Protein AF-A0A4Q5PVK5-F1 (afdb_monomer_lite)

Foldseek 3Di:
DVVLLQVQVVVVVQPDLVSLLLQQLELVSLLVSLVSSVDPHDSVVSSVVSQQSNQLSQLCVLVDDSLVSVLLVVLVRRHLLSLLVLLDPVSLVVSLVSSVVSCVVVVGDRDDSVSSNSSSVSSNVDDRRHDPD

Secondary structure (DSSP, 8-state):
-HHHHHHHHHHTT--SHHHHHHHTSSHHHHHHHHHHH-TTS-HHHHHHHHHHHHHHHHHHTTT--HHHHHHHHHTT--SHHHHGGG-SHHHHHHHHHHHHHHHHHHTPPPPPHHHHHHHHHHHTTS-------

Sequence (133 aa):
MENKFADRLSWFGIKDSESFVKAASTPFKRNLMSFLVGFGNDRQYIKGKINEWAGQADMMRTGVSLNDARLMQLTGVRDAGHMQQYGNPIDKGALYAAMGANAMQYGFYMPSMGTISTAIDKSRTMAPIINWQ

Structure (mmCIF, N/CA/C/O backbone):
data_AF-A0A4Q5PVK5-F1
#
_entry.id   AF-A0A4Q5PVK5-F1
#
loop_
_atom_site.group_PDB
_atom_site.id
_atom_site.type_symbol
_atom_site.label_atom_id
_atom_site.label_alt_id
_atom_site.label_comp_id
_atom_site.label_asym_id
_atom_site.label_entity_id
_atom_site.label_seq_id
_atom_site.pdbx_PDB_ins_code
_atom_site.Cartn_x
_atom_site.Cartn_y
_atom_site.Cartn_z
_atom_site.occupancy
_atom_site.B_iso_or_equiv
_atom_site.auth_seq_id
_atom_site.auth_comp_id
_atom_site.auth_asym_id
_atom_site.auth_atom_id
_atom_site.pdbx_PDB_model_num
ATOM 1 N N . MET A 1 1 ? 12.051 -6.701 -14.965 1.00 56.78 1 MET A N 1
ATOM 2 C CA . MET A 1 1 ? 13.070 -6.224 -13.998 1.00 56.78 1 MET A CA 1
ATOM 3 C C . MET A 1 1 ? 12.588 -6.419 -12.563 1.00 56.78 1 MET A C 1
ATOM 5 O O . MET A 1 1 ? 13.346 -6.940 -11.761 1.00 56.78 1 MET A O 1
ATOM 9 N N . GLU A 1 2 ? 11.319 -6.118 -12.273 1.00 59.22 2 GLU A N 1
ATOM 10 C CA . GLU A 1 2 ? 10.695 -6.303 -10.951 1.00 59.22 2 GLU A CA 1
ATOM 11 C C . GLU A 1 2 ? 10.748 -7.751 -10.432 1.00 59.22 2 GLU A C 1
ATOM 13 O O . GLU A 1 2 ? 11.161 -7.959 -9.296 1.00 59.22 2 GLU A O 1
ATOM 18 N N . ASN A 1 3 ? 10.488 -8.755 -11.281 1.00 62.78 3 ASN A N 1
ATOM 19 C CA . ASN A 1 3 ? 10.617 -10.171 -10.891 1.00 62.78 3 ASN A CA 1
ATOM 20 C C . ASN A 1 3 ? 12.032 -10.521 -10.392 1.00 62.78 3 ASN A C 1
ATOM 22 O O . ASN A 1 3 ? 12.176 -11.208 -9.392 1.00 62.78 3 ASN A O 1
ATOM 26 N N . LYS A 1 4 ? 13.087 -9.946 -10.995 1.00 70.69 4 LYS A N 1
ATOM 27 C CA . LYS A 1 4 ? 14.477 -10.172 -10.553 1.00 70.69 4 LYS A CA 1
ATOM 28 C C . LYS A 1 4 ? 14.768 -9.556 -9.181 1.00 70.69 4 LYS A C 1
ATOM 30 O O . LYS A 1 4 ? 15.666 -10.018 -8.484 1.00 70.69 4 LYS A O 1
ATOM 35 N N . PHE A 1 5 ? 14.057 -8.496 -8.799 1.00 71.69 5 PHE A N 1
ATOM 36 C CA . PHE A 1 5 ? 14.176 -7.906 -7.467 1.00 71.69 5 PHE A CA 1
ATOM 37 C C . PHE A 1 5 ? 13.399 -8.715 -6.431 1.00 71.69 5 PHE A C 1
ATOM 39 O O . PHE A 1 5 ? 13.924 -8.938 -5.345 1.00 71.69 5 PHE A O 1
ATOM 46 N N . ALA A 1 6 ? 12.207 -9.203 -6.783 1.00 68.75 6 ALA A N 1
ATOM 47 C CA . ALA A 1 6 ? 11.440 -10.120 -5.945 1.00 68.75 6 ALA A CA 1
ATOM 48 C C . ALA A 1 6 ? 12.220 -11.419 -5.667 1.00 68.75 6 ALA A C 1
ATOM 50 O O . ALA A 1 6 ? 12.322 -11.830 -4.515 1.00 68.75 6 ALA A O 1
ATOM 51 N N . ASP A 1 7 ? 12.875 -11.995 -6.679 1.00 74.50 7 ASP A N 1
ATOM 52 C CA . ASP A 1 7 ? 13.719 -13.189 -6.521 1.00 74.50 7 ASP A CA 1
ATOM 53 C C . ASP A 1 7 ? 14.911 -12.936 -5.584 1.00 74.50 7 ASP A C 1
ATOM 55 O O . ASP A 1 7 ? 15.224 -13.755 -4.718 1.00 74.50 7 ASP A O 1
ATOM 59 N N . ARG A 1 8 ? 15.555 -11.765 -5.699 1.00 74.94 8 ARG A N 1
ATOM 60 C CA . ARG A 1 8 ? 16.641 -11.354 -4.791 1.00 74.94 8 ARG A CA 1
ATOM 61 C C . ARG A 1 8 ? 16.138 -11.174 -3.360 1.00 74.94 8 ARG A C 1
ATOM 63 O O . ARG A 1 8 ? 16.797 -11.622 -2.434 1.00 74.94 8 ARG A O 1
ATOM 70 N N . LEU A 1 9 ? 14.978 -10.550 -3.168 1.00 75.44 9 LEU A N 1
ATOM 71 C CA . LEU A 1 9 ? 14.362 -10.378 -1.848 1.00 75.44 9 LEU A CA 1
ATOM 72 C C . LEU A 1 9 ? 13.972 -11.723 -1.215 1.00 75.44 9 LEU A C 1
ATOM 74 O 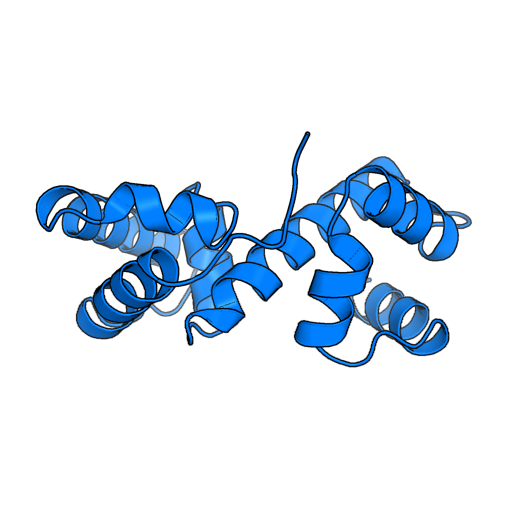O . LEU A 1 9 ? 14.221 -11.931 -0.028 1.00 75.44 9 LEU A O 1
ATOM 78 N N . SER A 1 10 ? 13.450 -12.654 -2.018 1.00 75.88 10 SER A N 1
ATOM 79 C CA . SER A 1 10 ? 13.138 -14.026 -1.602 1.00 75.88 10 SER A CA 1
ATOM 80 C C . SER A 1 10 ? 14.385 -14.790 -1.151 1.00 75.88 10 SER A C 1
ATOM 82 O O . SER A 1 10 ? 14.343 -15.485 -0.133 1.00 75.88 10 SER A O 1
ATOM 84 N N . TRP A 1 11 ? 15.527 -14.589 -1.824 1.00 76.44 11 TRP A N 1
ATOM 85 C CA . TRP A 1 11 ? 16.817 -15.150 -1.401 1.00 76.44 11 TRP A CA 1
ATOM 86 C C . TRP A 1 11 ? 17.251 -14.670 -0.006 1.00 76.44 11 TRP A C 1
ATOM 88 O O . TRP A 1 11 ? 17.826 -15.439 0.759 1.00 76.44 11 TRP A O 1
ATOM 98 N N . PHE A 1 12 ? 16.894 -13.438 0.369 1.00 73.62 12 PHE A N 1
ATOM 99 C CA . PHE A 1 12 ? 17.111 -12.882 1.712 1.00 73.62 12 PHE A CA 1
ATOM 100 C C . PHE A 1 12 ? 15.967 -13.177 2.704 1.00 73.62 12 PHE A C 1
ATOM 102 O O . PHE A 1 12 ? 15.917 -12.583 3.780 1.00 73.62 12 PHE A O 1
ATOM 109 N N . GLY A 1 13 ? 15.051 -14.092 2.371 1.00 74.44 13 GLY A N 1
ATOM 110 C CA . GLY A 1 13 ? 13.998 -14.567 3.274 1.00 74.44 13 GLY A CA 1
ATOM 111 C C . GLY A 1 13 ? 12.703 -13.751 3.270 1.00 74.44 13 GLY A C 1
ATOM 112 O O . GLY A 1 13 ? 11.837 -14.007 4.103 1.00 74.44 13 GLY A O 1
ATOM 113 N N . ILE A 1 14 ? 12.535 -12.807 2.340 1.00 79.75 14 ILE A N 1
ATOM 114 C CA . ILE A 1 14 ? 11.312 -12.004 2.210 1.00 79.75 14 ILE A CA 1
ATOM 115 C C . ILE A 1 14 ? 10.411 -12.639 1.148 1.00 79.75 14 ILE A C 1
ATOM 117 O O . ILE A 1 14 ? 10.673 -12.512 -0.047 1.00 79.75 14 ILE A O 1
ATOM 121 N N . LY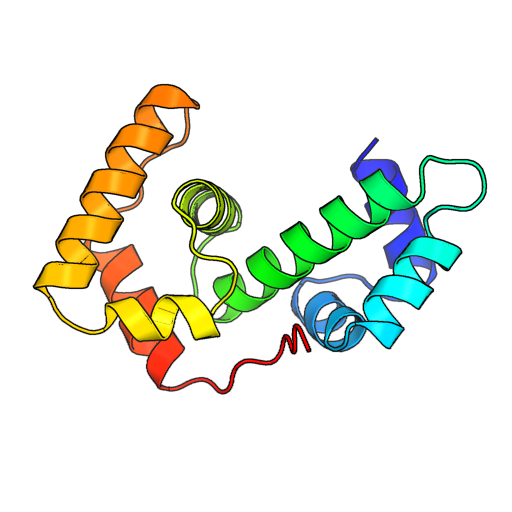S A 1 15 ? 9.370 -13.354 1.587 1.00 78.19 15 LYS A N 1
ATOM 122 C CA . LYS A 1 15 ? 8.556 -14.231 0.718 1.00 78.19 15 LYS A CA 1
ATOM 123 C C . LYS A 1 15 ? 7.112 -13.772 0.533 1.00 78.19 15 LYS A C 1
ATOM 125 O O . LYS A 1 15 ? 6.439 -14.245 -0.377 1.00 78.19 15 LYS A O 1
ATOM 130 N N . ASP A 1 16 ? 6.643 -12.865 1.379 1.00 76.12 16 ASP A N 1
ATOM 131 C CA . ASP A 1 16 ? 5.266 -12.378 1.388 1.00 76.12 16 ASP A CA 1
ATOM 132 C C . ASP A 1 16 ? 5.204 -10.886 1.762 1.00 76.12 16 ASP A C 1
ATOM 134 O O . ASP A 1 16 ? 6.204 -10.260 2.127 1.00 76.12 16 ASP A O 1
ATOM 138 N N . SER A 1 17 ? 4.016 -10.292 1.642 1.00 71.69 17 SER A N 1
ATOM 139 C CA . SER A 1 17 ? 3.792 -8.874 1.940 1.00 71.69 17 SER A CA 1
ATOM 140 C C . SER A 1 17 ? 4.005 -8.542 3.420 1.00 71.69 17 SER A C 1
ATOM 142 O O . SER A 1 17 ? 4.490 -7.458 3.735 1.00 71.69 17 SER A O 1
ATOM 144 N N . GLU A 1 18 ? 3.708 -9.461 4.342 1.00 77.44 18 GLU A N 1
ATOM 145 C CA . GLU A 1 18 ? 3.867 -9.223 5.779 1.00 77.44 18 GLU A CA 1
ATOM 146 C C . GLU A 1 18 ? 5.347 -9.165 6.194 1.00 77.44 18 GLU A C 1
ATOM 148 O O . GLU A 1 18 ? 5.777 -8.233 6.883 1.00 77.44 18 GLU A O 1
ATOM 153 N N . SER A 1 19 ? 6.144 -10.134 5.744 1.00 78.75 19 SER A N 1
ATOM 154 C CA . SER A 1 19 ? 7.597 -10.163 5.924 1.00 78.75 19 SER A CA 1
ATOM 155 C C . SER A 1 19 ? 8.259 -8.968 5.244 1.00 78.75 19 SER A C 1
ATOM 157 O O . SER A 1 19 ? 9.150 -8.352 5.836 1.00 78.75 19 SER A O 1
ATOM 159 N N . PHE A 1 20 ? 7.774 -8.566 4.064 1.00 83.44 20 PHE A N 1
ATOM 160 C CA . PHE A 1 20 ? 8.266 -7.379 3.372 1.00 83.44 20 PHE A CA 1
ATOM 161 C C . PHE A 1 20 ? 8.013 -6.099 4.174 1.00 83.44 20 PHE A C 1
ATOM 163 O O . PHE A 1 20 ? 8.943 -5.323 4.371 1.00 83.44 20 PHE A O 1
ATOM 170 N N . VAL A 1 21 ? 6.804 -5.885 4.704 1.00 81.56 21 VAL A N 1
ATOM 171 C CA . VAL A 1 21 ? 6.471 -4.687 5.503 1.00 81.56 21 VAL A CA 1
ATOM 172 C C . VAL A 1 21 ? 7.341 -4.585 6.758 1.00 81.56 21 VAL A C 1
ATOM 174 O O . VAL A 1 21 ? 7.840 -3.507 7.082 1.00 81.56 21 VAL A O 1
ATOM 177 N N . LYS A 1 22 ? 7.601 -5.706 7.441 1.00 80.88 22 LYS A N 1
ATOM 178 C CA . LYS A 1 22 ? 8.489 -5.741 8.620 1.00 80.88 22 LYS A CA 1
ATOM 179 C C . LYS A 1 22 ? 9.957 -5.488 8.254 1.00 80.88 22 LYS A C 1
ATOM 181 O O . LYS A 1 22 ? 10.677 -4.807 8.997 1.00 80.88 22 LYS A O 1
ATOM 186 N N . ALA A 1 23 ? 10.406 -6.016 7.116 1.00 81.94 23 ALA A N 1
ATOM 187 C CA . ALA A 1 23 ? 11.750 -5.789 6.594 1.00 81.94 23 ALA A CA 1
ATOM 188 C C . ALA A 1 23 ? 11.932 -4.352 6.084 1.00 81.94 23 ALA A C 1
ATOM 190 O O . ALA A 1 23 ? 12.995 -3.775 6.268 1.00 81.94 23 ALA A O 1
ATOM 191 N N . ALA A 1 24 ? 10.890 -3.731 5.536 1.00 83.94 24 ALA A N 1
ATOM 192 C CA . ALA A 1 24 ? 10.910 -2.382 4.977 1.00 83.94 24 ALA A CA 1
ATOM 193 C C . ALA A 1 24 ? 10.414 -1.298 5.957 1.00 83.94 24 ALA A C 1
ATOM 195 O O . ALA A 1 24 ? 10.167 -0.162 5.551 1.00 83.94 24 ALA A O 1
ATOM 196 N N . SER A 1 25 ? 10.277 -1.615 7.248 1.00 83.50 25 SER A N 1
ATOM 197 C CA . SER A 1 25 ? 9.582 -0.757 8.218 1.00 83.50 25 SER A CA 1
ATOM 198 C C . SER A 1 25 ? 10.258 0.598 8.471 1.00 83.50 25 SER A C 1
ATOM 200 O O . SER A 1 25 ? 9.579 1.568 8.784 1.00 83.50 25 SER A O 1
ATOM 202 N N . THR A 1 26 ? 11.583 0.707 8.319 1.00 83.56 26 THR A N 1
ATOM 203 C CA . THR A 1 26 ? 12.343 1.945 8.587 1.00 83.56 26 THR A CA 1
ATOM 204 C C . THR A 1 26 ? 13.194 2.375 7.389 1.00 83.56 26 THR A C 1
ATOM 206 O O . THR A 1 26 ? 13.572 1.523 6.575 1.00 83.56 26 THR A O 1
ATOM 209 N N . PRO A 1 27 ? 13.570 3.668 7.274 1.00 83.50 27 PRO A N 1
ATOM 210 C CA . PRO A 1 27 ? 14.401 4.136 6.163 1.00 83.50 27 PRO A CA 1
ATOM 211 C C . PRO A 1 27 ? 15.752 3.430 6.097 1.00 83.50 27 PRO A C 1
ATOM 213 O O . PRO A 1 27 ? 16.212 3.098 5.006 1.00 83.50 27 PRO A O 1
ATOM 216 N N . PHE A 1 28 ? 16.364 3.149 7.253 1.00 84.62 28 PHE A N 1
ATOM 217 C CA . PHE A 1 28 ? 17.620 2.405 7.330 1.00 84.62 28 PHE A CA 1
ATOM 218 C C . PHE A 1 28 ? 17.487 1.009 6.713 1.00 84.62 28 PHE A C 1
ATOM 220 O O . PHE A 1 28 ? 18.289 0.640 5.856 1.00 84.62 28 PHE A O 1
ATOM 227 N N . LYS A 1 29 ? 16.442 0.255 7.083 1.00 85.56 29 LYS A N 1
ATOM 228 C CA . LYS A 1 29 ? 16.231 -1.087 6.533 1.00 85.56 29 LYS A CA 1
ATOM 229 C C . LYS A 1 29 ? 15.908 -1.050 5.038 1.00 85.56 29 LYS A C 1
ATOM 231 O O . LYS A 1 29 ? 16.468 -1.839 4.286 1.00 85.56 29 LYS A O 1
ATOM 236 N N . ARG A 1 30 ? 15.094 -0.091 4.575 1.00 85.19 30 ARG A N 1
ATOM 237 C CA . ARG A 1 30 ? 14.822 0.102 3.135 1.00 85.19 30 ARG A CA 1
ATOM 238 C C . ARG A 1 30 ? 16.088 0.451 2.354 1.00 85.19 30 ARG A C 1
ATOM 240 O O . ARG A 1 30 ? 16.290 -0.053 1.252 1.00 85.19 30 ARG A O 1
ATOM 247 N N . ASN A 1 31 ? 16.970 1.262 2.939 1.00 83.88 31 ASN A N 1
ATOM 248 C CA . ASN A 1 31 ? 18.272 1.567 2.355 1.00 83.88 31 ASN A CA 1
ATOM 249 C C . ASN A 1 31 ? 19.131 0.299 2.267 1.00 83.88 31 ASN A C 1
ATOM 251 O O . ASN A 1 31 ? 19.622 -0.021 1.188 1.00 83.88 31 ASN A O 1
ATOM 255 N N . LEU A 1 32 ? 19.236 -0.477 3.348 1.00 83.31 32 LEU A N 1
ATOM 256 C CA . LEU A 1 32 ? 19.968 -1.745 3.357 1.00 83.31 32 LEU A CA 1
ATOM 257 C C . LEU A 1 32 ? 19.424 -2.732 2.310 1.00 83.31 32 LEU A C 1
ATOM 259 O O . LEU A 1 32 ? 20.196 -3.300 1.543 1.00 83.31 32 LEU A O 1
ATOM 263 N N . MET A 1 33 ? 18.101 -2.871 2.200 1.00 83.62 33 MET A N 1
ATOM 264 C CA . MET A 1 33 ? 17.461 -3.677 1.155 1.00 83.62 33 MET A CA 1
ATOM 265 C C . MET A 1 33 ? 17.831 -3.183 -0.247 1.00 83.62 33 MET A C 1
ATOM 267 O O . MET A 1 33 ? 18.160 -3.991 -1.111 1.00 83.62 33 MET A O 1
ATOM 271 N N . SER A 1 34 ? 17.848 -1.867 -0.479 1.00 82.94 34 SER A N 1
ATOM 272 C CA . SER A 1 34 ? 18.261 -1.310 -1.774 1.00 82.94 34 SER A CA 1
ATOM 273 C C . SER A 1 34 ? 19.728 -1.610 -2.104 1.00 82.94 34 SER A C 1
ATOM 275 O O . SER A 1 34 ? 20.051 -1.862 -3.263 1.00 82.94 34 SER A O 1
ATOM 277 N N . PHE A 1 35 ? 20.605 -1.669 -1.096 1.00 79.44 35 PHE A N 1
ATOM 278 C CA . PHE A 1 35 ? 21.999 -2.084 -1.261 1.00 79.44 35 PHE A CA 1
ATOM 279 C C . PHE A 1 35 ? 22.118 -3.568 -1.624 1.00 79.44 35 PHE A C 1
ATOM 281 O O . PHE A 1 35 ? 22.849 -3.908 -2.552 1.00 79.44 35 PHE A O 1
ATOM 288 N N . LEU A 1 36 ? 21.379 -4.436 -0.929 1.00 76.31 36 LEU A N 1
ATOM 289 C CA . LEU A 1 36 ? 21.397 -5.886 -1.145 1.00 76.31 36 LEU A CA 1
ATOM 290 C C . LEU A 1 36 ? 20.798 -6.279 -2.502 1.00 76.31 36 LEU A C 1
ATOM 292 O O . LEU A 1 36 ? 21.326 -7.133 -3.209 1.00 76.31 36 LEU A O 1
ATOM 296 N N . VAL A 1 37 ? 19.707 -5.625 -2.896 1.00 76.00 37 VAL A N 1
ATOM 297 C CA . VAL A 1 37 ? 18.991 -5.911 -4.146 1.00 76.00 37 VAL A CA 1
ATOM 298 C C . VAL A 1 37 ? 19.632 -5.196 -5.340 1.00 76.00 37 VAL A C 1
ATOM 300 O O . VAL A 1 37 ? 19.555 -5.690 -6.467 1.00 76.00 37 VAL A O 1
ATOM 303 N N . GLY A 1 38 ? 20.287 -4.055 -5.113 1.00 67.06 38 GLY A N 1
ATOM 304 C CA . GLY A 1 38 ? 20.783 -3.141 -6.143 1.00 67.06 38 GLY A CA 1
ATOM 305 C C . GLY A 1 38 ? 22.266 -3.212 -6.473 1.00 67.06 38 GLY A C 1
ATOM 306 O O . GLY A 1 38 ? 22.783 -2.278 -7.084 1.00 67.06 38 GLY A O 1
ATOM 307 N N . PHE A 1 39 ? 22.968 -4.291 -6.118 1.00 65.56 39 PHE A N 1
ATOM 308 C CA . PHE A 1 39 ? 24.347 -4.483 -6.571 1.00 65.56 39 PHE A CA 1
ATOM 309 C C . PHE A 1 39 ? 24.407 -4.466 -8.116 1.00 65.56 39 PHE A C 1
ATOM 311 O O . PHE A 1 39 ? 23.805 -5.323 -8.771 1.00 65.56 39 PHE A O 1
ATOM 318 N N . GLY A 1 40 ? 25.073 -3.449 -8.682 1.00 63.78 40 GLY A N 1
ATOM 319 C CA . GLY A 1 40 ? 25.249 -3.247 -10.128 1.00 63.78 40 GLY A CA 1
ATOM 320 C C . GLY A 1 40 ? 24.128 -2.506 -10.880 1.00 63.78 40 GLY A C 1
ATOM 321 O O . GLY A 1 40 ? 24.206 -2.429 -12.099 1.00 63.78 40 GLY A O 1
ATOM 322 N N . ASN A 1 41 ? 23.105 -1.965 -10.204 1.00 68.75 41 ASN A N 1
ATOM 323 C CA . ASN A 1 41 ? 21.986 -1.233 -10.828 1.00 68.75 41 ASN A CA 1
ATOM 324 C C . ASN A 1 41 ? 21.796 0.167 -10.212 1.00 68.75 41 ASN A C 1
ATOM 326 O O . ASN A 1 41 ? 22.368 0.465 -9.162 1.00 68.75 41 ASN A O 1
ATOM 330 N N . ASP A 1 42 ? 20.957 1.009 -10.833 1.00 76.88 42 ASP A N 1
ATOM 331 C CA . ASP A 1 42 ? 20.591 2.326 -10.292 1.00 76.88 42 ASP A CA 1
ATOM 332 C C . ASP A 1 42 ? 19.907 2.191 -8.919 1.00 76.88 42 ASP A C 1
ATOM 334 O O . ASP A 1 42 ? 18.756 1.761 -8.780 1.00 76.88 42 ASP A O 1
ATOM 338 N N . ARG A 1 43 ? 20.652 2.564 -7.877 1.00 73.62 43 ARG A N 1
ATOM 339 C CA . ARG A 1 43 ? 20.219 2.464 -6.482 1.00 73.62 43 ARG A CA 1
ATOM 340 C C . ARG A 1 43 ? 19.077 3.416 -6.153 1.00 73.62 43 ARG A C 1
ATOM 342 O O . ARG A 1 43 ? 18.273 3.083 -5.283 1.00 73.62 43 ARG A O 1
ATOM 349 N N . GLN A 1 44 ? 18.985 4.573 -6.812 1.00 78.56 44 GLN A N 1
ATOM 350 C CA . GLN A 1 44 ? 17.898 5.520 -6.552 1.00 78.56 44 GLN A CA 1
ATOM 351 C C . GLN A 1 44 ? 16.571 4.952 -7.046 1.00 78.56 44 GLN A C 1
ATOM 353 O O . GLN A 1 44 ? 15.592 4.944 -6.297 1.00 78.56 44 GLN A O 1
ATOM 358 N N . TYR A 1 45 ? 16.572 4.372 -8.247 1.00 81.50 45 TYR A N 1
ATOM 359 C CA . TYR A 1 45 ? 15.410 3.682 -8.801 1.00 81.50 45 TYR A CA 1
ATOM 360 C C . TYR A 1 45 ? 14.946 2.519 -7.906 1.00 81.50 45 TYR A C 1
ATOM 362 O O . TYR A 1 45 ? 13.766 2.410 -7.570 1.00 81.50 45 TYR A O 1
ATOM 370 N N . ILE A 1 46 ? 15.878 1.678 -7.445 1.00 81.25 46 ILE A N 1
ATOM 371 C CA . ILE A 1 46 ? 15.563 0.522 -6.586 1.00 81.25 46 ILE A CA 1
ATOM 372 C C . ILE A 1 46 ? 15.016 0.963 -5.231 1.00 81.25 46 ILE A C 1
ATOM 374 O O . ILE A 1 46 ? 14.035 0.401 -4.743 1.00 81.25 46 ILE A O 1
ATOM 378 N N . LYS A 1 47 ? 15.618 1.990 -4.625 1.00 83.38 47 LYS A N 1
ATOM 379 C CA . LYS A 1 47 ? 15.116 2.570 -3.379 1.00 83.38 47 LYS A CA 1
ATOM 380 C C . LYS A 1 47 ? 13.703 3.134 -3.559 1.00 83.38 47 LYS A C 1
ATOM 382 O O . LYS A 1 47 ? 12.862 2.921 -2.688 1.00 83.38 47 LYS A O 1
ATOM 387 N N . GLY A 1 48 ? 13.429 3.792 -4.687 1.00 84.00 48 GLY A N 1
ATOM 388 C CA . GLY A 1 48 ? 12.088 4.245 -5.064 1.00 84.00 48 GLY A CA 1
ATOM 389 C C . GLY A 1 48 ? 11.080 3.096 -5.101 1.00 84.00 48 GLY A C 1
ATOM 390 O O . GLY A 1 48 ? 10.058 3.157 -4.422 1.00 84.00 48 GLY A O 1
ATOM 391 N N . LYS A 1 49 ? 11.418 1.994 -5.780 1.00 85.38 49 LYS A N 1
ATOM 392 C CA . LYS A 1 49 ? 10.554 0.806 -5.864 1.00 85.38 49 LYS A CA 1
ATOM 393 C C . LYS A 1 49 ? 10.314 0.126 -4.518 1.00 85.38 49 LYS A C 1
ATOM 395 O O . LYS A 1 49 ? 9.184 -0.237 -4.215 1.00 85.38 49 LYS A O 1
ATOM 400 N N . ILE A 1 50 ? 11.341 0.003 -3.678 1.00 86.62 50 ILE A N 1
ATOM 401 C CA . ILE A 1 50 ? 11.193 -0.557 -2.324 1.00 86.62 50 ILE A CA 1
ATOM 402 C C . ILE A 1 50 ? 10.259 0.311 -1.474 1.00 86.62 50 ILE A C 1
ATOM 404 O O . ILE A 1 50 ? 9.445 -0.227 -0.728 1.00 86.62 50 ILE A O 1
ATOM 408 N N . ASN A 1 51 ? 10.347 1.638 -1.595 1.00 88.50 51 ASN A N 1
ATOM 409 C CA . ASN A 1 51 ? 9.431 2.551 -0.915 1.00 88.50 51 ASN A CA 1
ATOM 410 C C . ASN A 1 51 ? 7.987 2.381 -1.417 1.00 88.50 51 ASN A C 1
ATOM 412 O O . ASN A 1 51 ? 7.081 2.250 -0.598 1.00 88.50 51 ASN A O 1
ATOM 416 N N . GLU A 1 52 ? 7.769 2.333 -2.735 1.00 88.75 52 GLU A N 1
ATOM 417 C CA . GLU A 1 52 ? 6.444 2.071 -3.322 1.00 88.75 52 GLU A CA 1
ATOM 418 C C . GLU A 1 52 ? 5.855 0.758 -2.789 1.00 88.75 52 GLU A C 1
ATOM 420 O O . GLU A 1 52 ? 4.741 0.742 -2.264 1.00 88.75 52 GLU A O 1
ATOM 425 N N . TRP A 1 53 ? 6.622 -0.333 -2.836 1.00 89.25 53 TRP A N 1
ATOM 426 C CA . TRP A 1 53 ? 6.176 -1.642 -2.355 1.00 89.25 53 TRP A CA 1
ATOM 427 C C . TRP A 1 53 ? 5.919 -1.671 -0.853 1.00 89.25 53 TRP A C 1
ATOM 429 O O . TRP A 1 53 ? 4.990 -2.343 -0.419 1.00 89.25 53 TRP A O 1
ATOM 439 N N . ALA A 1 54 ? 6.695 -0.929 -0.059 1.00 89.81 54 ALA A N 1
ATOM 440 C CA . ALA A 1 54 ? 6.493 -0.857 1.387 1.00 89.81 54 ALA A CA 1
ATOM 441 C C . ALA A 1 54 ? 5.136 -0.233 1.703 1.00 89.81 54 ALA A C 1
ATOM 443 O O . ALA A 1 54 ? 4.377 -0.774 2.503 1.00 89.81 54 ALA A O 1
ATOM 444 N N . GLY A 1 55 ? 4.808 0.852 1.003 1.00 89.81 55 GLY A N 1
ATOM 445 C CA . GLY A 1 55 ? 3.507 1.494 1.087 1.00 89.81 55 GLY A CA 1
ATOM 446 C C . GLY A 1 55 ? 2.357 0.600 0.622 1.00 89.81 55 GLY A C 1
ATOM 447 O O . GLY A 1 55 ? 1.361 0.459 1.328 1.00 89.81 55 GLY A O 1
ATOM 448 N N . GLN A 1 56 ? 2.512 -0.064 -0.532 1.00 91.56 56 GLN A N 1
ATOM 449 C CA . GLN A 1 56 ? 1.512 -0.995 -1.078 1.00 91.56 56 GLN A CA 1
ATOM 450 C C . GLN A 1 56 ? 1.234 -2.142 -0.114 1.00 91.56 56 GLN A C 1
ATOM 452 O O . GLN A 1 56 ? 0.081 -2.434 0.193 1.00 91.56 56 GLN A O 1
ATOM 457 N N . ALA A 1 57 ? 2.290 -2.766 0.397 1.00 89.31 57 ALA A N 1
ATOM 458 C CA . ALA A 1 57 ? 2.171 -3.889 1.304 1.00 89.31 57 ALA A CA 1
ATOM 459 C C . ALA A 1 57 ? 1.582 -3.467 2.662 1.00 89.31 57 ALA A C 1
ATOM 461 O O . ALA A 1 57 ? 0.822 -4.236 3.254 1.00 89.31 57 ALA A O 1
ATOM 462 N N . ASP A 1 58 ? 1.851 -2.240 3.128 1.00 88.88 58 ASP A N 1
ATOM 463 C CA . ASP A 1 58 ? 1.207 -1.710 4.331 1.00 88.88 58 ASP A CA 1
ATOM 464 C C . ASP A 1 58 ? -0.297 -1.492 4.123 1.00 88.88 58 ASP A C 1
ATOM 466 O O . ASP A 1 58 ? -1.103 -1.924 4.944 1.00 88.88 58 ASP A O 1
ATOM 470 N N . MET A 1 59 ? -0.698 -0.930 2.977 1.00 90.75 59 MET A N 1
ATOM 471 C CA . MET A 1 59 ? -2.115 -0.786 2.624 1.00 90.75 59 MET A CA 1
ATOM 472 C C . MET A 1 59 ? -2.818 -2.135 2.492 1.00 90.75 59 MET A C 1
ATOM 474 O O . MET A 1 59 ? -3.924 -2.282 3.002 1.00 90.75 59 MET A O 1
ATOM 478 N N . MET A 1 60 ? -2.192 -3.148 1.885 1.00 91.12 60 MET A N 1
ATOM 479 C CA . MET A 1 60 ? -2.793 -4.482 1.726 1.00 91.12 60 MET A CA 1
ATOM 480 C C . MET A 1 60 ? -3.194 -5.130 3.061 1.00 91.12 60 MET A C 1
ATOM 482 O O . MET A 1 60 ? -4.132 -5.925 3.096 1.00 91.12 60 MET A O 1
ATOM 486 N N . ARG A 1 61 ? -2.569 -4.745 4.184 1.00 89.06 61 ARG A N 1
ATOM 487 C CA . ARG A 1 61 ? -2.983 -5.185 5.531 1.00 89.06 61 ARG A CA 1
ATOM 488 C C . ARG A 1 61 ? -4.400 -4.732 5.902 1.00 89.06 61 ARG A C 1
ATOM 490 O O . ARG A 1 61 ? -5.040 -5.363 6.736 1.00 89.06 61 ARG A O 1
ATOM 497 N N . THR A 1 62 ? -4.909 -3.674 5.271 1.00 89.31 62 THR A N 1
ATOM 498 C CA . THR A 1 62 ? -6.289 -3.182 5.441 1.00 89.31 62 THR A CA 1
ATOM 499 C C . THR A 1 62 ? -7.317 -4.006 4.649 1.00 89.31 62 THR A C 1
ATOM 501 O O . THR A 1 62 ? -8.523 -3.838 4.832 1.00 89.31 62 THR A O 1
ATOM 504 N N . GLY A 1 63 ? -6.859 -4.941 3.807 1.00 87.06 63 GLY A N 1
ATOM 505 C CA . GLY A 1 63 ? -7.696 -5.816 2.985 1.00 87.06 63 GLY A CA 1
ATOM 506 C C . GLY A 1 63 ? -7.886 -5.357 1.537 1.00 87.06 63 GLY A C 1
ATOM 507 O O . GLY A 1 63 ? -8.695 -5.953 0.831 1.00 87.06 63 GLY A O 1
ATOM 508 N N . VAL A 1 64 ? -7.168 -4.324 1.085 1.00 90.06 64 VAL A N 1
ATOM 509 C CA . VAL A 1 64 ? -7.151 -3.923 -0.335 1.00 90.06 64 VAL A CA 1
ATOM 510 C C . VAL A 1 64 ? -6.258 -4.844 -1.164 1.00 90.06 64 VAL A C 1
ATOM 512 O O . VAL A 1 64 ? -5.264 -5.379 -0.666 1.00 90.06 64 VAL A O 1
ATOM 515 N N . SER A 1 65 ? -6.590 -5.020 -2.445 1.00 91.19 65 SER A N 1
ATOM 516 C CA . SER A 1 65 ? -5.736 -5.774 -3.366 1.00 91.19 65 SER A CA 1
ATOM 517 C C . SER A 1 65 ? -4.479 -4.976 -3.744 1.00 91.19 65 SER A C 1
ATOM 519 O O . SER A 1 65 ? -4.407 -3.762 -3.553 1.00 91.19 65 SER A O 1
ATOM 521 N N . LEU A 1 66 ? -3.483 -5.641 -4.339 1.00 89.31 66 LEU A N 1
ATOM 522 C CA . LEU A 1 66 ? -2.289 -4.962 -4.856 1.00 89.31 66 LEU A CA 1
ATOM 523 C C . LEU A 1 66 ? -2.634 -3.922 -5.937 1.00 89.31 66 LEU A C 1
ATOM 525 O O . LEU A 1 66 ? -2.010 -2.864 -5.995 1.00 89.31 66 LEU A O 1
ATOM 529 N N . ASN A 1 67 ? -3.626 -4.207 -6.785 1.00 90.88 67 ASN A N 1
ATOM 530 C CA . ASN A 1 67 ? -4.058 -3.270 -7.822 1.00 90.88 67 ASN A CA 1
ATOM 531 C C . ASN A 1 67 ? -4.711 -2.027 -7.213 1.00 90.88 67 ASN A C 1
ATOM 533 O O . ASN A 1 67 ? -4.392 -0.915 -7.628 1.00 90.88 67 ASN A O 1
ATOM 537 N N . ASP A 1 68 ? -5.538 -2.205 -6.184 1.00 93.25 68 ASP A N 1
ATOM 538 C CA . ASP A 1 68 ? -6.164 -1.088 -5.475 1.00 93.25 68 ASP A CA 1
ATOM 539 C C . ASP A 1 68 ? -5.118 -0.255 -4.732 1.00 93.25 68 ASP A C 1
ATOM 541 O O . ASP A 1 68 ? -5.153 0.968 -4.797 1.00 93.25 68 ASP A O 1
ATOM 545 N N . ALA A 1 69 ? -4.139 -0.898 -4.086 1.00 91.69 69 ALA A N 1
ATOM 546 C CA . ALA A 1 69 ? -3.042 -0.209 -3.412 1.00 91.69 69 ALA A CA 1
ATOM 547 C C . ALA A 1 69 ? -2.181 0.607 -4.396 1.00 91.69 69 ALA A C 1
ATOM 549 O O . ALA A 1 69 ? -1.780 1.731 -4.099 1.00 91.69 69 ALA A O 1
ATOM 550 N N . ARG A 1 70 ? -1.921 0.080 -5.599 1.00 92.44 70 ARG A N 1
ATOM 551 C CA . ARG A 1 70 ? -1.242 0.831 -6.670 1.00 92.44 70 ARG A CA 1
ATOM 552 C C . ARG A 1 70 ? -2.064 2.035 -7.113 1.00 92.44 70 ARG A C 1
ATOM 554 O O . ARG A 1 70 ? -1.522 3.131 -7.219 1.00 92.44 70 ARG A O 1
ATOM 561 N N . LEU A 1 71 ? -3.364 1.846 -7.325 1.00 93.44 71 LEU A N 1
ATOM 562 C CA . LEU A 1 71 ? -4.269 2.925 -7.701 1.00 93.44 71 LEU A CA 1
ATOM 563 C C . LEU A 1 71 ? -4.350 4.009 -6.612 1.00 93.44 71 LEU A C 1
ATOM 565 O O . LEU A 1 71 ? -4.279 5.197 -6.915 1.00 93.44 71 LEU A O 1
ATOM 569 N N . MET A 1 72 ? -4.404 3.603 -5.343 1.00 92.25 72 MET A N 1
ATOM 570 C CA . MET A 1 72 ? -4.328 4.492 -4.183 1.00 92.25 72 MET A CA 1
ATOM 571 C C . MET A 1 72 ? -3.017 5.297 -4.161 1.00 92.25 72 MET A C 1
ATOM 573 O O . MET A 1 72 ? -3.041 6.512 -3.950 1.00 92.25 72 MET A O 1
ATOM 577 N N . GLN A 1 73 ? -1.875 4.671 -4.461 1.00 92.81 73 GLN A N 1
ATOM 578 C CA . GLN A 1 73 ? -0.600 5.390 -4.575 1.00 92.81 73 GLN A CA 1
ATOM 579 C C . GLN A 1 73 ? -0.575 6.402 -5.712 1.00 92.81 73 GLN A C 1
ATOM 581 O O . GLN A 1 73 ? -0.064 7.504 -5.516 1.00 92.81 73 GLN A O 1
ATOM 586 N N . LEU A 1 74 ? -1.172 6.081 -6.862 1.00 91.62 74 LEU A N 1
ATOM 587 C CA . LEU A 1 74 ? -1.320 7.040 -7.961 1.00 91.62 74 LEU A CA 1
ATOM 588 C C . LEU A 1 74 ? -2.170 8.251 -7.551 1.00 91.62 74 LEU A C 1
ATOM 590 O O . LEU A 1 74 ? -1.941 9.354 -8.037 1.00 91.62 74 LEU A O 1
ATOM 594 N N . THR A 1 75 ? -3.118 8.073 -6.626 1.00 91.00 75 THR A N 1
ATOM 595 C CA . THR A 1 75 ? -3.901 9.176 -6.039 1.00 91.00 75 THR A CA 1
ATOM 596 C C . THR A 1 75 ? -3.218 9.919 -4.892 1.00 91.00 75 THR A C 1
ATOM 598 O O . THR A 1 75 ? -3.801 10.850 -4.347 1.00 91.00 75 THR A O 1
ATOM 601 N N . GLY A 1 76 ? -1.994 9.538 -4.518 1.00 88.94 76 GLY A N 1
ATOM 602 C CA . GLY A 1 76 ? -1.225 10.196 -3.457 1.00 88.94 76 GLY A CA 1
ATOM 603 C C . GLY A 1 76 ? -1.305 9.528 -2.081 1.00 88.94 76 GLY A C 1
ATOM 604 O O . GLY A 1 76 ? -0.674 10.005 -1.139 1.00 88.94 76 GLY A O 1
ATOM 605 N N . VAL A 1 77 ? -2.007 8.401 -1.944 1.00 91.44 77 VAL A N 1
ATOM 606 C CA . VAL A 1 77 ? -2.061 7.634 -0.691 1.00 91.44 77 VAL A CA 1
ATOM 607 C C . VAL A 1 77 ? -0.842 6.722 -0.601 1.00 91.44 77 VAL A C 1
ATOM 609 O O . VAL A 1 77 ? -0.717 5.748 -1.339 1.00 91.44 77 VAL A O 1
ATOM 612 N N . ARG A 1 78 ? 0.087 7.036 0.303 1.00 89.44 78 ARG A N 1
ATOM 613 C CA . ARG A 1 78 ? 1.401 6.374 0.325 1.00 89.44 78 ARG A CA 1
ATOM 614 C C . ARG A 1 78 ? 1.399 5.036 1.063 1.00 89.44 78 ARG A C 1
ATOM 616 O O . ARG A 1 78 ? 2.130 4.145 0.643 1.00 89.44 78 ARG A O 1
ATOM 623 N N . ASP A 1 79 ? 0.604 4.895 2.120 1.00 90.25 79 ASP A N 1
ATOM 624 C CA . ASP A 1 79 ? 0.560 3.744 3.037 1.00 90.25 79 ASP A CA 1
ATOM 625 C C . ASP A 1 79 ? -0.758 3.727 3.843 1.00 90.25 79 ASP A C 1
ATOM 627 O O . ASP A 1 79 ? -1.613 4.603 3.671 1.00 90.25 79 ASP A O 1
ATOM 631 N N . ALA A 1 80 ? -0.917 2.752 4.748 1.00 89.38 80 ALA A N 1
ATOM 632 C CA . ALA A 1 80 ? -2.124 2.621 5.564 1.00 89.38 80 ALA A CA 1
ATOM 633 C C . ALA A 1 80 ? -2.319 3.780 6.557 1.00 89.38 80 ALA A C 1
ATOM 635 O O . ALA A 1 80 ? -3.460 4.128 6.851 1.00 89.38 80 ALA A O 1
ATOM 636 N N . GLY A 1 81 ? -1.243 4.401 7.048 1.00 88.38 81 GLY A N 1
ATOM 637 C CA . GLY A 1 81 ? -1.289 5.599 7.888 1.00 88.38 81 GLY A CA 1
ATOM 638 C C . GLY A 1 81 ? -1.827 6.821 7.139 1.00 88.38 81 GLY A C 1
ATOM 639 O O . GLY A 1 81 ? -2.685 7.529 7.660 1.00 88.38 81 GLY A O 1
ATOM 640 N N . HIS A 1 82 ? -1.418 7.030 5.884 1.00 90.62 82 HIS A N 1
ATOM 641 C CA . HIS A 1 82 ? -1.997 8.074 5.027 1.00 90.62 82 HIS A CA 1
ATOM 642 C C . HIS A 1 82 ? -3.485 7.829 4.750 1.00 90.62 82 HIS A C 1
ATOM 644 O O . HIS A 1 82 ? -4.263 8.780 4.750 1.00 90.62 82 HIS A O 1
ATOM 650 N N . MET A 1 83 ? -3.915 6.570 4.587 1.00 89.31 83 MET A N 1
ATOM 651 C CA . MET A 1 83 ? -5.341 6.250 4.421 1.00 89.31 83 MET A CA 1
ATOM 652 C C . MET A 1 83 ? -6.195 6.749 5.593 1.00 89.31 83 MET A C 1
ATOM 654 O O . MET A 1 83 ? -7.335 7.153 5.380 1.00 89.31 83 MET A O 1
ATOM 658 N N . GLN A 1 84 ? -5.653 6.761 6.819 1.00 89.19 84 GLN A N 1
ATOM 659 C CA . GLN A 1 84 ? -6.394 7.180 8.018 1.00 89.19 84 GLN A CA 1
ATOM 660 C C . GLN A 1 84 ? -6.886 8.629 7.931 1.00 89.19 84 GLN A C 1
ATOM 662 O O . GLN A 1 84 ? -7.904 8.969 8.534 1.00 89.19 84 GLN A O 1
ATOM 667 N N . GLN A 1 85 ? -6.182 9.469 7.166 1.00 88.31 85 GLN A N 1
ATOM 668 C CA . GLN A 1 85 ? -6.509 10.883 6.982 1.00 88.31 85 GLN A CA 1
ATOM 669 C C . GLN A 1 85 ? -7.818 11.077 6.206 1.00 88.31 85 GLN A C 1
ATOM 671 O O . GLN A 1 85 ? -8.493 12.080 6.396 1.00 88.31 85 GLN A O 1
ATOM 676 N N . TYR A 1 86 ? -8.234 10.088 5.409 1.00 89.75 86 TYR A N 1
ATOM 677 C CA . TYR A 1 86 ? -9.470 10.121 4.622 1.00 89.75 86 TYR A CA 1
ATOM 678 C C . TYR A 1 86 ? -10.677 9.561 5.387 1.00 89.75 86 TYR A C 1
ATOM 680 O O . TYR A 1 86 ? -11.633 9.082 4.789 1.00 89.75 86 TYR A O 1
ATOM 688 N N . GLY A 1 87 ? -10.645 9.561 6.723 1.00 84.38 87 GLY A N 1
ATOM 689 C CA . GLY A 1 87 ? -11.655 8.906 7.556 1.00 84.38 87 GLY A CA 1
ATOM 690 C C . GLY A 1 87 ? -13.074 9.480 7.449 1.00 84.38 87 GLY A C 1
ATOM 691 O O . GLY A 1 87 ? -14.029 8.765 7.765 1.00 84.38 87 GLY A O 1
ATOM 692 N N . ASN A 1 88 ? -13.238 10.730 7.006 1.00 90.19 88 ASN A N 1
ATOM 693 C CA . ASN A 1 88 ? -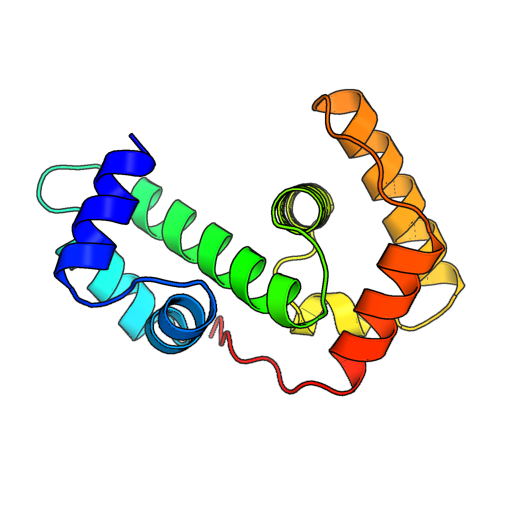14.552 11.365 6.893 1.00 90.19 88 ASN A CA 1
ATOM 694 C C . ASN A 1 88 ? -15.233 11.030 5.554 1.00 90.19 88 ASN A C 1
ATOM 696 O O . ASN A 1 88 ? -14.552 10.896 4.540 1.00 90.19 88 ASN A O 1
ATOM 700 N N . PRO A 1 89 ? -16.577 10.966 5.491 1.00 87.44 89 PRO A N 1
ATOM 701 C CA . PRO A 1 89 ? -17.297 10.590 4.269 1.00 87.44 89 PRO A CA 1
ATOM 702 C C . PRO A 1 89 ? -16.974 11.450 3.038 1.00 87.44 89 PRO A C 1
ATOM 704 O O . PRO A 1 89 ? -16.903 10.926 1.927 1.00 87.44 89 PRO A O 1
ATOM 707 N N . ILE A 1 90 ? -16.755 12.755 3.234 1.00 89.31 90 ILE A N 1
ATOM 708 C CA . ILE A 1 90 ? -16.408 13.693 2.156 1.00 89.31 90 ILE A CA 1
ATOM 709 C C . ILE A 1 90 ? -15.022 13.361 1.592 1.00 89.31 90 ILE A C 1
ATOM 711 O O . ILE A 1 90 ? -14.872 13.220 0.380 1.00 89.31 90 ILE A O 1
ATOM 715 N N . ASP A 1 91 ? -14.039 13.149 2.468 1.00 90.25 91 ASP A N 1
ATOM 716 C CA . ASP A 1 91 ? -12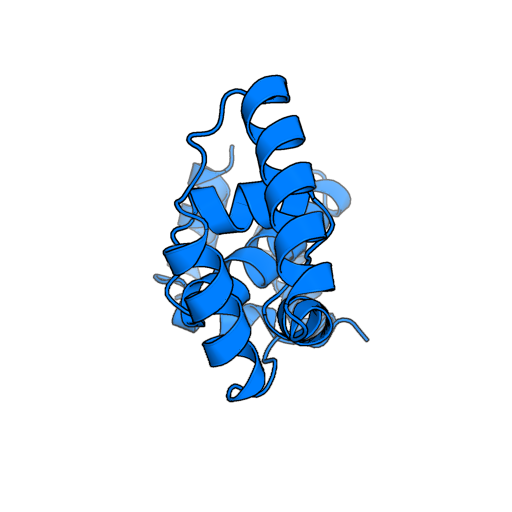.665 12.820 2.081 1.00 90.25 91 ASP A CA 1
ATOM 717 C C . ASP A 1 91 ? -12.597 11.461 1.369 1.00 90.25 91 ASP A C 1
ATOM 719 O O . ASP A 1 91 ? -11.899 11.319 0.365 1.00 90.25 91 ASP A O 1
ATOM 723 N N . LYS A 1 92 ? -13.395 10.479 1.816 1.00 90.75 92 LYS A N 1
ATOM 724 C CA . LYS A 1 92 ? -13.555 9.191 1.120 1.00 90.75 92 LYS A CA 1
ATOM 725 C C . LYS A 1 92 ? -14.107 9.368 -0.288 1.00 90.75 92 LYS A C 1
ATOM 727 O O . LYS A 1 92 ? -13.607 8.742 -1.217 1.00 90.75 92 LYS A O 1
ATOM 732 N N . GLY A 1 93 ? -15.138 10.198 -0.446 1.00 89.00 93 GLY A N 1
ATOM 733 C CA . GLY A 1 93 ? -15.740 10.490 -1.746 1.00 89.00 93 GLY A CA 1
ATOM 734 C C . GLY A 1 93 ? -14.762 11.184 -2.693 1.00 89.00 93 GLY A C 1
ATOM 735 O O . GLY A 1 93 ? -14.640 10.783 -3.849 1.00 89.00 93 GLY A O 1
ATOM 736 N N . ALA A 1 94 ? -14.014 12.169 -2.191 1.00 92.25 94 ALA A N 1
ATOM 737 C CA . ALA A 1 94 ? -12.994 12.878 -2.959 1.00 92.25 94 ALA A CA 1
ATOM 738 C C . ALA A 1 94 ? -11.850 11.947 -3.391 1.00 92.25 94 ALA A C 1
ATOM 740 O O . ALA A 1 94 ? -11.476 11.932 -4.566 1.00 92.25 94 ALA A O 1
ATOM 741 N N . LEU A 1 95 ? -11.344 11.115 -2.474 1.00 92.50 95 LEU A N 1
ATOM 742 C CA . LEU A 1 95 ? -10.338 10.101 -2.789 1.00 92.50 95 LEU A CA 1
ATOM 743 C C . LEU A 1 95 ? -10.861 9.109 -3.832 1.00 92.50 95 LEU A C 1
ATOM 745 O O . LEU A 1 95 ? -10.169 8.815 -4.801 1.00 92.50 95 LEU A O 1
ATOM 749 N N . TYR A 1 96 ? -12.094 8.630 -3.674 1.00 94.06 96 TYR A N 1
ATOM 750 C CA . TYR A 1 96 ? -12.712 7.703 -4.616 1.00 94.06 96 TYR A CA 1
ATOM 751 C C . TYR A 1 96 ? -12.853 8.308 -6.019 1.00 94.06 96 TYR A C 1
ATOM 753 O O . TYR A 1 96 ? -12.538 7.653 -7.010 1.00 94.06 96 TYR A O 1
ATOM 761 N N . ALA A 1 97 ? -13.261 9.573 -6.124 1.00 92.50 97 ALA A N 1
ATOM 762 C CA . ALA A 1 97 ? -13.333 10.270 -7.404 1.00 92.50 97 ALA A CA 1
ATOM 763 C C . ALA A 1 97 ? -11.946 10.415 -8.057 1.00 92.50 97 ALA A C 1
ATOM 765 O O . ALA A 1 97 ? -11.794 10.144 -9.250 1.00 92.50 97 ALA A O 1
ATOM 766 N N . ALA A 1 98 ? -10.919 10.766 -7.275 1.00 93.19 98 ALA A N 1
ATOM 767 C CA . ALA A 1 98 ? -9.539 10.830 -7.755 1.00 93.19 98 ALA A CA 1
ATOM 768 C C . ALA A 1 98 ? -9.027 9.454 -8.215 1.00 93.19 98 ALA A C 1
ATOM 770 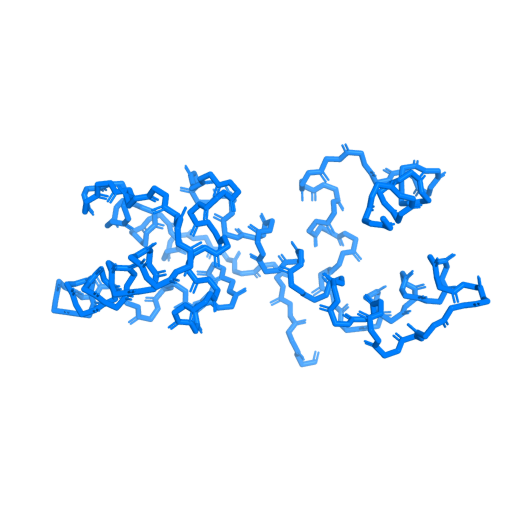O O . ALA A 1 98 ? -8.369 9.347 -9.252 1.00 93.19 98 ALA A O 1
ATOM 771 N N . MET A 1 99 ? -9.375 8.388 -7.486 1.00 93.94 99 MET A N 1
ATOM 772 C CA . MET A 1 99 ? -9.072 7.009 -7.877 1.00 93.94 99 MET A CA 1
ATOM 773 C C . MET A 1 99 ? -9.755 6.662 -9.196 1.00 93.94 99 MET A C 1
ATOM 775 O O . MET A 1 99 ? -9.115 6.067 -10.052 1.00 93.94 99 MET A O 1
ATOM 779 N N . GLY A 1 100 ? -10.997 7.101 -9.413 1.00 92.31 100 GLY A N 1
ATOM 780 C CA . GLY A 1 100 ? -11.704 6.922 -10.682 1.00 92.31 100 GLY A CA 1
ATOM 781 C C . GLY A 1 100 ? -10.995 7.600 -11.856 1.00 92.31 100 GLY A C 1
ATOM 782 O O . GLY A 1 100 ? -10.779 6.969 -12.890 1.00 92.31 100 GLY A O 1
ATOM 783 N N . ALA A 1 101 ? -10.563 8.852 -11.680 1.00 92.56 101 ALA A N 1
ATOM 784 C CA . ALA A 1 101 ? -9.823 9.583 -12.709 1.00 92.56 101 ALA A CA 1
ATOM 785 C C . ALA A 1 101 ? -8.501 8.882 -13.073 1.00 92.56 101 ALA A C 1
ATOM 787 O O . ALA A 1 101 ? -8.221 8.649 -14.249 1.00 92.56 101 ALA A O 1
ATOM 788 N N . ASN A 1 102 ? -7.729 8.464 -12.066 1.00 92.94 102 ASN A N 1
ATOM 789 C CA . ASN A 1 102 ? -6.484 7.728 -12.283 1.00 92.94 102 ASN A CA 1
ATOM 790 C C . ASN A 1 102 ? -6.725 6.325 -12.857 1.00 92.94 102 ASN A C 1
ATOM 792 O O . ASN A 1 102 ? -5.949 5.858 -13.690 1.00 92.94 102 ASN A O 1
ATOM 796 N N . ALA A 1 103 ? -7.808 5.653 -12.470 1.00 91.88 103 ALA A N 1
ATOM 797 C CA . ALA A 1 103 ? -8.153 4.345 -13.008 1.00 91.88 103 ALA A CA 1
ATOM 798 C C . ALA A 1 103 ? -8.420 4.430 -14.512 1.00 91.88 103 ALA A C 1
ATOM 800 O O . ALA A 1 103 ? -7.877 3.635 -15.276 1.00 91.88 103 ALA A O 1
ATOM 801 N N . MET A 1 104 ? -9.169 5.449 -14.942 1.00 90.50 104 MET A N 1
ATOM 802 C CA . MET A 1 104 ? -9.412 5.720 -16.358 1.00 90.50 104 MET A CA 1
ATOM 803 C C . MET A 1 104 ? -8.129 6.102 -17.101 1.00 90.50 104 MET A C 1
ATOM 805 O O . MET A 1 104 ? -7.883 5.591 -18.190 1.00 90.50 104 MET A O 1
ATOM 809 N N . GLN A 1 105 ? -7.301 6.972 -16.517 1.00 91.81 105 GLN A N 1
ATOM 810 C CA . GLN A 1 105 ? -6.081 7.459 -17.163 1.00 91.81 105 GLN A CA 1
ATOM 811 C C . GLN A 1 105 ? -5.037 6.354 -17.374 1.00 91.81 105 GLN A C 1
ATOM 813 O O . GLN A 1 105 ? -4.383 6.317 -18.414 1.00 91.81 105 GLN A O 1
ATOM 818 N N . TYR A 1 106 ? -4.869 5.468 -16.391 1.00 89.69 106 TYR A N 1
ATOM 819 C CA . TYR A 1 106 ? -3.812 4.454 -16.388 1.00 89.69 106 TYR A CA 1
ATOM 820 C C . TYR A 1 106 ? -4.321 3.028 -16.659 1.00 89.69 106 TYR A C 1
ATOM 822 O O . TYR A 1 106 ? -3.536 2.083 -16.617 1.00 89.69 106 TYR A O 1
ATOM 830 N N . GLY A 1 107 ? -5.616 2.857 -16.948 1.00 89.00 107 GLY A N 1
ATOM 831 C CA . GLY A 1 107 ? -6.214 1.569 -17.312 1.00 89.00 107 GLY A CA 1
ATOM 832 C C . GLY A 1 107 ? -6.356 0.576 -16.151 1.00 89.00 107 GLY A C 1
ATOM 833 O O . GLY A 1 107 ? -6.256 -0.631 -16.368 1.00 89.00 107 GLY A O 1
ATOM 834 N N . PHE A 1 108 ? -6.570 1.055 -14.922 1.00 87.56 108 PHE A N 1
ATOM 835 C CA . PHE A 1 108 ? -6.848 0.190 -13.769 1.00 87.56 108 PHE A CA 1
ATOM 836 C C . PHE A 1 108 ? -8.342 -0.119 -13.643 1.00 87.56 108 PHE A C 1
ATOM 838 O O . PHE A 1 108 ? -9.199 0.693 -13.987 1.00 87.56 108 PHE A O 1
ATOM 845 N N . TYR A 1 109 ? -8.660 -1.287 -13.080 1.00 89.44 109 TYR A N 1
ATOM 846 C CA . TYR A 1 109 ? -10.017 -1.572 -12.625 1.00 89.44 109 TYR A CA 1
ATOM 847 C C . TYR A 1 109 ? -10.338 -0.712 -11.400 1.00 89.44 109 TYR A C 1
ATOM 849 O O . TYR A 1 109 ? -9.555 -0.673 -10.450 1.00 89.44 109 TYR A O 1
ATOM 857 N N . MET A 1 110 ? -11.488 -0.040 -11.423 1.00 92.75 110 MET A N 1
ATOM 858 C CA . MET A 1 110 ? -11.933 0.790 -10.311 1.00 92.75 110 MET A CA 1
ATOM 859 C C . MET A 1 110 ? -12.633 -0.078 -9.248 1.00 92.75 110 MET A C 1
ATOM 861 O O . MET A 1 110 ? -13.674 -0.672 -9.549 1.00 92.75 110 MET A O 1
ATOM 865 N N . PRO A 1 111 ? -12.106 -0.174 -8.012 1.00 90.25 111 PRO A N 1
ATOM 866 C CA . PRO A 1 111 ? -12.768 -0.897 -6.929 1.00 90.25 111 PRO A CA 1
ATOM 867 C C . PRO A 1 111 ? -14.071 -0.211 -6.513 1.00 90.25 111 PRO A C 1
ATOM 869 O O . PRO A 1 111 ? -14.277 0.970 -6.773 1.00 90.25 111 PRO A O 1
ATOM 872 N N . SER A 1 112 ? -14.951 -0.938 -5.818 1.00 92.88 112 SER A N 1
ATOM 873 C CA . SER A 1 112 ? -16.192 -0.350 -5.302 1.00 92.88 112 SER A CA 1
ATOM 874 C C . SER A 1 112 ? -15.919 0.653 -4.174 1.00 92.88 112 SER A C 1
ATOM 876 O O . SER A 1 112 ? -15.007 0.463 -3.362 1.00 92.88 112 SER A O 1
ATOM 878 N N . MET A 1 113 ? -16.759 1.687 -4.054 1.00 90.81 113 MET A N 1
ATOM 879 C CA . MET A 1 113 ? -16.645 2.672 -2.968 1.00 90.81 113 MET A CA 1
ATOM 880 C C . MET A 1 113 ? -16.742 2.020 -1.581 1.00 90.81 113 MET A C 1
ATOM 882 O O . MET A 1 113 ? -16.044 2.431 -0.655 1.00 90.81 113 MET A O 1
ATOM 886 N N . GLY A 1 114 ? -17.550 0.963 -1.438 1.00 92.38 114 GLY A N 1
ATOM 887 C CA . GLY A 1 114 ? -17.678 0.209 -0.188 1.00 92.38 114 GLY A CA 1
ATOM 888 C C . GLY A 1 114 ? -16.376 -0.479 0.231 1.00 92.38 114 GLY A C 1
ATOM 889 O O . GLY A 1 114 ? -16.005 -0.432 1.407 1.00 92.38 114 GLY A O 1
ATOM 890 N N . THR A 1 115 ? -15.647 -1.057 -0.730 1.00 91.19 115 THR A N 1
ATOM 891 C CA . THR A 1 115 ? -14.328 -1.672 -0.505 1.00 91.19 115 THR A CA 1
ATOM 892 C C . THR A 1 115 ? -13.330 -0.639 0.014 1.00 91.19 115 THR A C 1
ATOM 894 O O . THR A 1 115 ? -12.684 -0.865 1.037 1.00 91.19 115 THR A O 1
ATOM 897 N N . ILE A 1 116 ? -13.255 0.518 -0.648 1.00 92.19 116 ILE A N 1
ATOM 898 C CA . ILE A 1 116 ? -12.336 1.603 -0.287 1.00 92.19 116 ILE A CA 1
ATOM 899 C C . ILE A 1 116 ? -12.691 2.210 1.068 1.00 92.19 116 ILE A C 1
ATOM 901 O O . ILE A 1 116 ? -11.813 2.371 1.913 1.00 92.19 116 ILE A O 1
ATOM 905 N N . SER A 1 117 ? -13.976 2.471 1.322 1.00 92.50 117 SER A N 1
ATOM 906 C CA . SER A 1 117 ? -14.422 2.985 2.618 1.00 92.50 117 SER A CA 1
ATOM 907 C C . SER A 1 117 ? -14.063 2.027 3.748 1.00 92.50 117 SER A C 1
ATOM 909 O O . SER A 1 117 ? -13.512 2.459 4.755 1.00 92.50 117 SER A O 1
ATOM 911 N N . THR A 1 118 ? -14.327 0.730 3.569 1.00 93.56 118 THR A N 1
ATOM 912 C CA . THR A 1 118 ? -14.035 -0.288 4.585 1.00 93.56 118 THR A CA 1
ATOM 913 C C . THR A 1 118 ? -12.537 -0.386 4.856 1.00 93.56 118 THR A C 1
ATOM 915 O O . THR A 1 118 ? -12.126 -0.532 6.004 1.00 93.56 118 THR A O 1
ATOM 918 N N . ALA A 1 119 ? -11.708 -0.293 3.817 1.00 92.06 119 ALA A N 1
ATOM 919 C CA . ALA A 1 119 ? -10.261 -0.301 3.964 1.00 92.06 119 ALA A CA 1
ATOM 920 C C . ALA A 1 119 ? -9.746 0.920 4.743 1.00 92.06 119 ALA A C 1
ATOM 922 O O . ALA A 1 119 ? -8.900 0.771 5.622 1.00 92.06 119 ALA A O 1
ATOM 923 N N . ILE A 1 120 ? -10.294 2.109 4.474 1.00 92.38 120 ILE A N 1
ATOM 924 C CA . ILE A 1 120 ? -9.992 3.338 5.224 1.00 92.38 120 ILE A CA 1
ATOM 925 C C . ILE A 1 120 ? -10.440 3.210 6.684 1.00 92.38 120 ILE A C 1
ATOM 927 O O . ILE A 1 120 ? -9.695 3.550 7.597 1.00 92.38 120 ILE A O 1
ATOM 931 N N . ASP A 1 121 ? -11.636 2.676 6.934 1.00 92.88 121 ASP A N 1
ATOM 932 C CA . ASP A 1 121 ? -12.129 2.478 8.300 1.00 92.88 121 ASP A CA 1
ATOM 933 C C . ASP A 1 121 ? -11.266 1.477 9.074 1.00 92.88 121 ASP A C 1
ATOM 935 O O . ASP A 1 121 ? -10.906 1.722 10.226 1.00 92.88 121 ASP A O 1
ATOM 939 N N . LYS A 1 122 ? -10.847 0.388 8.420 1.00 90.56 122 LYS A N 1
ATOM 940 C CA . LYS A 1 122 ? -9.893 -0.568 8.991 1.00 90.56 122 LYS A CA 1
ATOM 941 C C . LYS A 1 122 ? -8.546 0.081 9.272 1.00 90.56 122 LYS A C 1
ATOM 943 O O . LYS A 1 122 ? -8.011 -0.121 10.361 1.00 90.56 122 LYS A O 1
ATOM 948 N N . SER A 1 123 ? -8.009 0.878 8.347 1.00 90.75 123 SER A N 1
ATOM 949 C CA . SER A 1 123 ? -6.687 1.488 8.511 1.00 90.75 123 SER A CA 1
ATOM 950 C C . SER A 1 123 ? -6.607 2.365 9.761 1.00 90.75 123 SER A C 1
ATOM 952 O O . SER A 1 123 ? -5.576 2.366 10.424 1.00 90.75 123 SER A O 1
ATOM 954 N N . ARG A 1 124 ? -7.704 3.031 10.149 1.00 88.19 124 ARG A N 1
ATOM 955 C CA . ARG A 1 124 ? -7.799 3.858 11.371 1.00 88.19 124 ARG A CA 1
ATOM 956 C C . ARG A 1 124 ? -7.647 3.074 12.673 1.00 88.19 124 ARG A C 1
ATOM 958 O O . ARG A 1 124 ? -7.311 3.658 13.696 1.00 88.19 124 ARG A O 1
ATOM 965 N N . THR A 1 125 ? -7.892 1.768 12.642 1.00 86.62 125 THR A N 1
ATOM 966 C CA . THR A 1 125 ? -7.722 0.873 13.801 1.00 86.62 125 THR A CA 1
ATOM 967 C C . THR A 1 125 ? -6.355 0.186 13.827 1.00 86.62 125 THR A C 1
ATOM 969 O O . THR A 1 125 ? -6.045 -0.547 14.763 1.00 86.62 125 THR A O 1
ATOM 972 N N . MET A 1 126 ? -5.519 0.417 12.811 1.00 82.06 126 MET A N 1
ATOM 973 C CA . MET A 1 126 ? -4.222 -0.231 12.650 1.00 82.06 126 MET A CA 1
ATOM 974 C C . MET A 1 126 ? -3.099 0.774 12.884 1.00 82.06 126 MET A C 1
ATOM 976 O O . MET A 1 126 ? -3.093 1.858 12.309 1.00 82.06 126 MET A O 1
ATOM 980 N N . ALA A 1 127 ? -2.104 0.408 13.692 1.00 79.00 127 ALA A N 1
ATOM 981 C CA . ALA A 1 127 ? -0.890 1.209 13.784 1.00 79.00 127 ALA A CA 1
ATOM 982 C C . ALA A 1 127 ? -0.121 1.144 12.445 1.00 79.00 127 ALA A C 1
ATOM 984 O O . ALA A 1 127 ? 0.062 0.036 11.916 1.00 79.00 127 ALA A O 1
ATOM 985 N N . PRO A 1 128 ? 0.337 2.286 11.897 1.00 77.00 128 PRO A N 1
ATOM 986 C CA . PRO A 1 128 ? 1.181 2.289 10.707 1.00 77.00 128 PRO A CA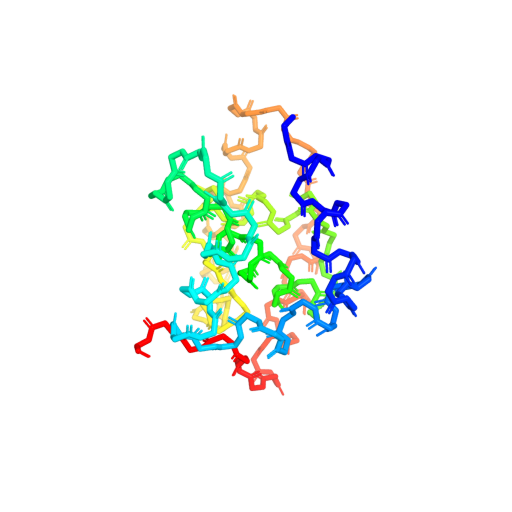 1
ATOM 987 C C . PRO A 1 128 ? 2.507 1.584 11.014 1.00 77.00 128 PRO A C 1
ATOM 989 O O . PRO A 1 128 ? 3.140 1.859 12.034 1.00 77.00 128 PRO A O 1
ATOM 992 N N . ILE A 1 129 ? 2.931 0.661 10.144 1.00 83.94 129 ILE A N 1
ATOM 993 C CA . ILE A 1 129 ? 4.218 -0.038 10.319 1.00 83.94 129 ILE A CA 1
ATOM 994 C C . ILE A 1 129 ? 5.355 0.691 9.606 1.00 83.94 129 ILE A C 1
ATOM 996 O O . ILE A 1 129 ? 6.509 0.629 10.038 1.00 83.94 129 ILE A O 1
ATOM 1000 N N . ILE A 1 130 ? 5.049 1.373 8.505 1.00 84.75 130 ILE A N 1
ATOM 1001 C CA . ILE A 1 130 ? 6.057 2.062 7.712 1.00 84.75 130 ILE A CA 1
ATOM 1002 C C . ILE A 1 130 ? 6.348 3.424 8.333 1.00 84.75 130 ILE A C 1
ATOM 1004 O O . ILE A 1 130 ? 5.528 4.335 8.289 1.00 84.75 130 ILE A O 1
ATOM 1008 N N . ASN A 1 131 ? 7.556 3.574 8.870 1.00 83.06 131 ASN A N 1
ATOM 1009 C CA . ASN A 1 131 ? 8.094 4.870 9.247 1.00 83.06 131 ASN A CA 1
ATOM 1010 C C . ASN A 1 131 ? 8.862 5.471 8.063 1.00 83.06 131 ASN A C 1
ATOM 1012 O O . ASN A 1 131 ? 9.786 4.840 7.534 1.00 83.06 131 ASN A O 1
ATOM 1016 N N . TRP A 1 132 ? 8.482 6.678 7.644 1.00 80.25 132 TRP A N 1
ATOM 1017 C CA . TRP A 1 132 ? 9.126 7.431 6.561 1.00 80.25 132 TRP A CA 1
ATOM 1018 C C . TRP A 1 132 ? 10.234 8.374 7.025 1.00 80.25 132 TRP A C 1
ATOM 1020 O O . TRP A 1 132 ? 11.002 8.822 6.173 1.00 80.25 132 TRP A O 1
ATOM 1030 N N . GLN A 1 133 ? 10.300 8.651 8.330 1.00 68.38 133 GLN A N 1
ATOM 1031 C CA . GLN A 1 133 ? 11.288 9.509 8.982 1.00 68.38 133 GLN A CA 1
ATOM 1032 C C . GLN A 1 133 ? 12.554 8.731 9.330 1.00 68.38 133 GLN A C 1
ATOM 1034 O O . GLN A 1 133 ? 12.435 7.578 9.814 1.00 68.38 133 GLN A O 1
#

Radius of gyration: 15.13 Å; chains: 1; bounding box: 43×29×31 Å

pLDDT: mean 84.91, std 8.1, range [56.78, 94.06]